Protein AF-A0A7K7WWW6-F1 (afdb_monomer_lite)

Sequence (94 aa):
MAEAAQGRVQEAVESMVQGLERERIRGMQGAMFRCSAQCCENSTASMQQVQQCIERCHAPLARAQAIVTGELEHFQDRLSRCTLHCNDKARDAL

Radius of gyration: 21.14 Å; chains: 1; bounding box: 52×17×56 Å

Secondary structure (DSSP, 8-state):
-HHHHHHHHHHHHHHHHHHHIIIIIHHHHHHHHHHHHHHHH-TTS-HHHHHHHHHHHHHHHHHHHHHHHHHHHHHHHHHHHHHHHHHHHHHHT-

Foldseek 3Di:
DLVVVVVVVVVVLVVVVVVCCVPPLVVLVVQLVVQLVVLVPPPPDDPVSSVVSSVVSCVVSVVVVVVSVVVSVVVSVVVVVVSVVVVVVVVVVD

InterPro domains:
  IPR008560 Protein of unknown function DUF842, eukaryotic [PF05811] (6-94)
  IPR008560 Protein of unknown function DUF842, eukaryotic [PTHR21096] (1-93)

Structure (mmCIF, N/CA/C/O backbone):
data_AF-A0A7K7WWW6-F1
#
_entry.id   AF-A0A7K7WWW6-F1
#
loop_
_atom_site.group_PDB
_atom_site.id
_atom_site.type_symbol
_atom_site.label_atom_id
_atom_site.label_alt_id
_atom_site.label_comp_id
_atom_site.label_asym_id
_atom_site.label_entity_id
_atom_site.label_seq_id
_atom_site.pdbx_PDB_ins_code
_atom_site.Cartn_x
_atom_site.Cartn_y
_atom_site.Cartn_z
_atom_site.occupancy
_atom_site.B_iso_or_equiv
_atom_site.auth_seq_id
_atom_site.auth_comp_id
_atom_site.auth_asym_id
_atom_site.auth_atom_id
_atom_site.pdbx_PDB_model_num
ATOM 1 N N . MET A 1 1 ? 20.688 10.986 -23.526 1.00 57.56 1 MET A N 1
ATOM 2 C CA . MET A 1 1 ? 19.629 10.107 -24.087 1.00 57.56 1 MET A CA 1
ATOM 3 C C . MET A 1 1 ? 19.060 9.142 -23.046 1.00 57.56 1 MET A C 1
ATOM 5 O O . MET A 1 1 ? 17.844 9.052 -22.965 1.00 57.56 1 MET A O 1
ATOM 9 N N . ALA A 1 2 ? 19.888 8.474 -22.229 1.00 64.19 2 ALA A N 1
ATOM 10 C CA . ALA A 1 2 ? 19.412 7.572 -21.170 1.00 64.19 2 ALA A CA 1
ATOM 11 C C . ALA A 1 2 ? 18.537 8.271 -20.104 1.00 64.19 2 ALA A C 1
ATOM 13 O O . ALA A 1 2 ? 17.450 7.789 -19.810 1.00 64.19 2 ALA A O 1
ATOM 14 N N . GLU A 1 3 ? 18.933 9.452 -19.616 1.00 65.06 3 GLU A N 1
ATOM 15 C CA . GLU A 1 3 ? 18.159 10.201 -18.604 1.00 65.06 3 GLU A CA 1
ATOM 16 C C . GLU A 1 3 ? 16.782 10.665 -19.110 1.00 65.06 3 GLU A C 1
ATOM 18 O O . GLU A 1 3 ? 15.788 10.589 -18.394 1.00 65.06 3 GLU A O 1
ATOM 23 N N . ALA A 1 4 ? 16.682 11.076 -20.379 1.00 71.44 4 ALA A N 1
ATOM 24 C CA . ALA A 1 4 ? 15.402 11.458 -20.982 1.00 71.44 4 ALA A CA 1
ATOM 25 C C . ALA A 1 4 ? 14.452 10.255 -21.149 1.00 71.44 4 ALA A C 1
ATOM 27 O O . ALA A 1 4 ? 13.236 10.397 -21.029 1.00 71.44 4 ALA A O 1
ATOM 28 N N . ALA A 1 5 ? 14.995 9.061 -21.412 1.00 70.12 5 ALA A N 1
ATOM 29 C CA . ALA A 1 5 ? 14.210 7.829 -21.438 1.00 70.12 5 ALA A CA 1
ATOM 30 C C . ALA A 1 5 ? 13.760 7.420 -20.025 1.00 70.12 5 ALA A C 1
ATOM 32 O O . ALA A 1 5 ? 12.618 7.003 -19.853 1.00 70.12 5 ALA A O 1
ATOM 33 N N . GLN A 1 6 ? 14.616 7.608 -19.017 1.00 72.88 6 GLN A N 1
ATOM 34 C CA . GLN A 1 6 ? 14.300 7.341 -17.614 1.00 72.88 6 GLN A CA 1
ATOM 35 C C . GLN A 1 6 ? 13.157 8.230 -17.102 1.00 72.88 6 GLN A C 1
ATOM 37 O O . GLN A 1 6 ? 12.200 7.710 -16.532 1.00 72.88 6 GLN A O 1
ATOM 42 N N . GLY A 1 7 ? 13.190 9.535 -17.399 1.00 81.25 7 GLY A N 1
ATOM 43 C CA . GLY A 1 7 ? 12.116 10.462 -17.023 1.00 81.25 7 GLY A CA 1
ATOM 44 C C . GLY A 1 7 ? 10.747 10.069 -17.592 1.00 81.25 7 GLY A C 1
ATOM 45 O O . GLY A 1 7 ? 9.756 10.065 -16.869 1.00 81.25 7 GLY A O 1
ATOM 46 N N . ARG A 1 8 ? 10.694 9.631 -18.859 1.00 83.44 8 ARG A N 1
ATOM 47 C CA . ARG A 1 8 ? 9.446 9.156 -19.491 1.00 83.44 8 ARG A CA 1
ATOM 48 C C . ARG A 1 8 ? 8.875 7.909 -18.825 1.00 83.44 8 ARG A C 1
ATOM 50 O O . ARG A 1 8 ? 7.658 7.765 -18.739 1.00 83.44 8 ARG A O 1
ATOM 57 N N . VAL A 1 9 ? 9.734 6.981 -18.400 1.00 82.06 9 VAL A N 1
ATOM 58 C CA . VAL A 1 9 ? 9.254 5.779 -17.709 1.00 82.06 9 VAL A CA 1
ATOM 59 C C . VAL A 1 9 ? 8.760 6.129 -16.313 1.00 82.06 9 VAL A C 1
ATOM 61 O O . VAL A 1 9 ? 7.730 5.611 -15.898 1.00 82.06 9 VAL A O 1
ATOM 64 N N . GLN A 1 10 ? 9.437 7.038 -15.618 1.00 82.12 10 GLN A N 1
ATOM 65 C CA . GLN A 1 10 ? 9.021 7.477 -14.291 1.00 82.12 10 GLN A CA 1
ATOM 66 C C . GLN A 1 10 ? 7.650 8.166 -14.322 1.00 82.12 10 GLN A C 1
ATOM 68 O O . GLN A 1 10 ? 6.775 7.804 -13.542 1.00 82.12 10 GLN A O 1
ATOM 73 N N . GLU A 1 11 ? 7.407 9.039 -15.301 1.00 88.62 11 GLU A N 1
ATOM 74 C CA . GLU A 1 11 ? 6.098 9.668 -15.517 1.00 88.62 11 GLU A CA 1
ATOM 75 C C . GLU A 1 11 ? 4.997 8.638 -15.836 1.00 88.62 11 GLU A C 1
ATOM 77 O O . GLU A 1 11 ? 3.891 8.696 -15.293 1.00 88.62 11 GLU A O 1
ATOM 82 N N . ALA A 1 12 ? 5.297 7.639 -16.676 1.00 88.44 12 ALA A N 1
ATOM 83 C CA . ALA A 1 12 ? 4.354 6.563 -16.983 1.00 88.44 12 ALA A CA 1
ATOM 84 C C . ALA A 1 12 ? 4.033 5.700 -15.749 1.00 88.44 12 ALA A C 1
ATOM 86 O O . ALA A 1 12 ? 2.878 5.321 -15.537 1.00 88.44 12 ALA A O 1
ATOM 87 N N . VAL A 1 13 ? 5.039 5.415 -14.917 1.00 86.56 13 VAL A N 1
ATOM 88 C CA . VAL A 1 13 ? 4.871 4.700 -13.647 1.00 86.56 13 VAL A CA 1
ATOM 89 C C . VAL A 1 13 ? 4.013 5.520 -12.686 1.00 86.56 13 VAL A C 1
ATOM 91 O O . VAL A 1 13 ? 3.054 4.987 -12.135 1.00 86.56 13 VAL A O 1
ATOM 94 N N . GLU A 1 14 ? 4.283 6.815 -12.524 1.00 87.88 14 GLU A N 1
ATOM 95 C CA . GLU A 1 14 ? 3.472 7.703 -11.683 1.00 87.88 14 GLU A CA 1
ATOM 96 C C . GLU A 1 14 ? 2.015 7.761 -12.150 1.00 87.88 14 GLU A C 1
ATOM 98 O O . GLU A 1 14 ? 1.099 7.642 -11.334 1.00 87.88 14 GLU A O 1
ATOM 103 N N . SER A 1 15 ? 1.781 7.869 -13.460 1.00 92.75 15 SER A N 1
ATOM 104 C CA . SER A 1 15 ? 0.435 7.845 -14.040 1.00 92.75 15 SER A CA 1
ATOM 105 C C . SER A 1 15 ? -0.298 6.534 -13.729 1.00 92.75 15 SER A C 1
ATOM 107 O O . SER A 1 15 ? -1.453 6.551 -13.293 1.00 92.75 15 SER A O 1
ATOM 109 N N . MET A 1 16 ? 0.388 5.396 -13.865 1.00 89.81 16 MET A N 1
ATOM 110 C CA . MET A 1 16 ? -0.156 4.081 -13.518 1.00 89.81 16 MET A CA 1
ATOM 111 C C . MET A 1 16 ? -0.511 3.989 -12.027 1.00 89.81 16 MET A C 1
ATOM 113 O O . MET A 1 16 ? -1.594 3.512 -11.681 1.00 89.81 16 MET A O 1
ATOM 117 N N . VAL A 1 17 ? 0.366 4.471 -11.140 1.00 88.38 17 VAL A N 1
ATOM 118 C CA . VAL A 1 17 ? 0.128 4.484 -9.687 1.00 88.38 17 VAL A CA 1
ATOM 119 C C . VAL A 1 17 ? -1.077 5.349 -9.337 1.00 88.38 17 VAL A C 1
ATOM 121 O O . VAL A 1 17 ? -1.925 4.930 -8.549 1.00 88.38 17 VAL A O 1
ATOM 124 N N . GLN A 1 18 ? -1.199 6.526 -9.949 1.00 90.62 18 GLN A N 1
ATOM 125 C CA . GLN A 1 18 ? -2.353 7.401 -9.754 1.00 90.62 18 GLN A CA 1
ATOM 126 C C . GLN A 1 18 ? -3.654 6.764 -10.263 1.00 90.62 18 GLN A C 1
ATOM 128 O O . GLN A 1 18 ? -4.695 6.908 -9.621 1.00 90.62 18 GLN A O 1
ATOM 133 N N . GLY A 1 19 ? -3.614 6.042 -11.386 1.00 92.69 19 GLY A N 1
ATOM 134 C CA . GLY A 1 19 ? -4.761 5.280 -11.889 1.00 92.69 19 GLY A CA 1
ATOM 135 C C . GLY A 1 19 ? -5.198 4.198 -10.902 1.00 92.69 19 GLY A C 1
ATOM 136 O O . GLY A 1 19 ? -6.360 4.147 -10.496 1.00 92.69 19 GLY A O 1
ATOM 137 N N . LEU A 1 20 ? -4.245 3.397 -10.425 1.00 90.12 20 LEU A N 1
ATOM 138 C CA . LEU A 1 20 ? -4.499 2.347 -9.442 1.00 90.12 20 LEU A CA 1
ATOM 139 C C . LEU A 1 20 ? -5.036 2.902 -8.115 1.00 90.12 20 LEU A C 1
ATOM 141 O O . LEU A 1 20 ? -5.930 2.304 -7.504 1.00 90.12 20 LEU A O 1
ATOM 145 N N . GLU A 1 21 ? -4.517 4.054 -7.679 1.00 90.19 21 GLU A N 1
ATOM 146 C CA . GLU A 1 21 ? -5.022 4.751 -6.501 1.00 90.19 21 GLU A CA 1
ATOM 147 C C . GLU A 1 21 ? -6.504 5.084 -6.666 1.00 90.19 21 GLU A C 1
ATOM 149 O O . GLU A 1 21 ? -7.321 4.682 -5.835 1.00 90.19 21 GLU A O 1
ATOM 154 N N . ARG A 1 22 ? -6.856 5.750 -7.769 1.00 92.50 22 ARG A N 1
ATOM 155 C CA . ARG A 1 22 ? -8.223 6.201 -8.055 1.00 92.50 22 ARG A CA 1
ATOM 156 C C . ARG A 1 22 ? -9.205 5.047 -8.188 1.00 92.50 22 ARG A C 1
ATOM 158 O O . ARG A 1 22 ? -10.307 5.124 -7.649 1.00 92.50 22 ARG A O 1
ATOM 165 N N . GLU A 1 23 ? -8.820 3.996 -8.903 1.00 90.19 23 GLU A N 1
ATOM 166 C CA . GLU A 1 23 ? -9.723 2.900 -9.258 1.00 90.19 23 GLU A CA 1
ATOM 167 C C . GLU A 1 23 ? -9.907 1.883 -8.131 1.00 90.19 23 GLU A C 1
ATOM 169 O O . GLU A 1 23 ? -10.984 1.302 -7.992 1.00 90.19 23 GLU A O 1
ATOM 174 N N . ARG A 1 24 ? -8.862 1.629 -7.331 1.00 90.00 24 ARG A N 1
ATOM 175 C CA . ARG A 1 24 ? -8.856 0.511 -6.373 1.00 90.00 24 ARG A CA 1
ATOM 176 C C . ARG A 1 24 ? -8.569 0.960 -4.950 1.00 90.00 24 ARG A C 1
ATOM 178 O O . ARG A 1 24 ? -9.365 0.662 -4.058 1.00 90.00 24 ARG A O 1
ATOM 185 N N . ILE A 1 25 ? -7.479 1.692 -4.721 1.00 91.94 25 ILE A N 1
ATOM 186 C CA . ILE A 1 25 ? -7.040 2.037 -3.357 1.00 91.94 25 ILE A CA 1
ATOM 187 C C . ILE A 1 25 ? -8.031 2.980 -2.676 1.00 91.94 25 ILE A C 1
ATOM 189 O O . ILE A 1 25 ? -8.377 2.758 -1.518 1.00 91.94 25 ILE A O 1
ATOM 193 N N . ARG A 1 26 ? -8.558 3.977 -3.387 1.00 94.12 26 ARG A N 1
ATOM 194 C CA . ARG A 1 26 ? -9.512 4.944 -2.834 1.00 94.12 26 ARG A CA 1
ATOM 195 C C . ARG A 1 26 ? -10.806 4.287 -2.358 1.00 94.12 26 ARG A C 1
ATOM 197 O O . ARG A 1 26 ? -11.312 4.599 -1.281 1.00 94.12 26 ARG A O 1
ATOM 204 N N . GLY A 1 27 ? -11.322 3.330 -3.130 1.00 95.06 27 GLY A N 1
ATOM 205 C CA . GLY A 1 27 ? -12.484 2.533 -2.736 1.00 95.06 27 GLY A CA 1
ATOM 206 C C . GLY A 1 27 ? -12.209 1.699 -1.482 1.00 95.06 27 GLY A C 1
ATOM 207 O O . GLY A 1 27 ? -13.027 1.672 -0.560 1.00 95.06 27 GLY A O 1
ATOM 208 N N . MET A 1 28 ? -11.027 1.079 -1.410 1.00 95.44 28 MET A N 1
ATOM 209 C CA . MET A 1 28 ? -10.586 0.326 -0.232 1.00 95.44 28 MET A CA 1
ATOM 210 C C . MET A 1 28 ? -10.414 1.219 1.001 1.00 95.44 28 MET A C 1
ATOM 212 O O . MET A 1 28 ? -10.850 0.833 2.081 1.00 95.44 28 MET A O 1
ATOM 216 N N . GLN A 1 29 ? -9.850 2.420 0.852 1.00 94.69 29 GLN A N 1
ATOM 217 C CA . GLN A 1 29 ? -9.754 3.415 1.924 1.00 94.69 29 GLN A CA 1
ATOM 218 C C . GLN A 1 29 ? -11.142 3.790 2.450 1.00 94.69 29 GLN A C 1
ATOM 220 O O . GLN A 1 29 ? -11.375 3.752 3.655 1.00 94.69 29 GLN A O 1
ATOM 225 N N . GLY A 1 30 ? -12.098 4.072 1.559 1.00 96.44 30 GLY A N 1
ATOM 226 C CA . GLY A 1 30 ? -13.473 4.380 1.958 1.00 96.44 30 GLY A CA 1
ATOM 227 C C . GLY A 1 30 ? -14.183 3.218 2.666 1.00 96.44 30 GLY A C 1
ATOM 228 O O . GLY A 1 30 ? -14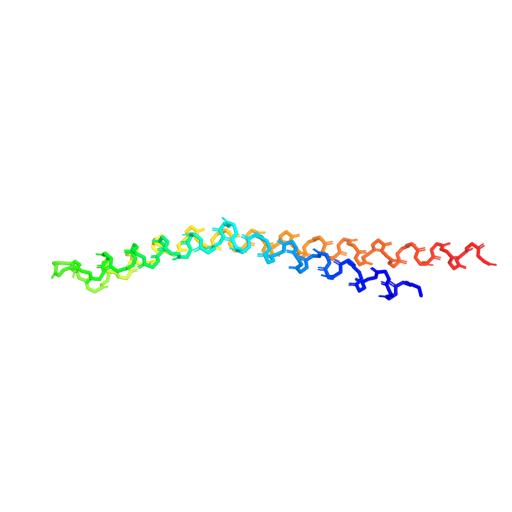.988 3.438 3.570 1.00 96.44 30 GLY A O 1
ATOM 229 N N . ALA A 1 31 ? -13.909 1.970 2.277 1.00 96.31 31 ALA A N 1
ATOM 230 C CA . ALA A 1 31 ? -14.410 0.791 2.986 1.00 96.31 31 ALA A CA 1
ATOM 231 C C . ALA A 1 31 ? -13.751 0.628 4.366 1.00 96.31 31 ALA A C 1
ATOM 233 O O . ALA A 1 31 ? -14.449 0.392 5.349 1.00 96.31 31 ALA A O 1
ATOM 234 N N . MET A 1 32 ? -12.432 0.820 4.443 1.00 97.56 32 MET A N 1
ATOM 235 C CA . MET A 1 32 ? -11.663 0.763 5.684 1.00 97.56 32 MET A CA 1
ATOM 236 C C . MET A 1 32 ? -12.173 1.793 6.697 1.00 97.56 32 MET A C 1
ATOM 238 O O . MET A 1 32 ? -12.510 1.411 7.812 1.00 97.56 32 MET A O 1
ATOM 242 N N . PHE A 1 33 ? -12.344 3.060 6.304 1.00 97.19 33 PHE A N 1
ATOM 243 C CA . PHE A 1 33 ? -12.825 4.097 7.222 1.00 97.19 33 PHE A CA 1
ATOM 244 C C . PHE A 1 33 ? -14.245 3.832 7.727 1.00 97.19 33 PHE A C 1
ATOM 246 O O . PHE A 1 33 ? -14.521 4.040 8.905 1.00 97.19 33 PHE A O 1
ATOM 253 N N . ARG A 1 34 ? -15.140 3.330 6.867 1.00 97.81 34 ARG A N 1
ATOM 254 C CA . ARG A 1 34 ? -16.496 2.940 7.287 1.00 97.81 34 ARG A CA 1
ATOM 255 C C . ARG A 1 34 ? -16.481 1.764 8.261 1.00 97.81 34 ARG A C 1
ATOM 257 O O . ARG A 1 34 ? -17.207 1.796 9.246 1.00 97.81 34 ARG A O 1
ATOM 264 N N . CYS A 1 35 ? -15.634 0.767 8.015 1.00 97.62 35 CYS A N 1
ATOM 265 C CA . CYS A 1 35 ? -15.423 -0.356 8.928 1.00 97.62 35 CYS A CA 1
ATOM 266 C C . CYS A 1 35 ? -14.903 0.131 10.291 1.00 97.62 35 CYS A C 1
ATOM 268 O O . CYS A 1 35 ? -15.470 -0.213 11.324 1.00 97.62 35 CYS A O 1
ATOM 270 N N . SER A 1 36 ? -13.898 1.012 10.300 1.00 96.62 36 SER A N 1
ATOM 271 C CA . SER A 1 36 ? -13.354 1.592 11.532 1.00 96.62 36 SER A CA 1
ATOM 272 C C . SER A 1 36 ? -14.392 2.425 12.293 1.00 96.62 36 SER A C 1
ATOM 274 O O . SER A 1 36 ? -14.461 2.333 13.515 1.00 96.62 36 SER A O 1
ATOM 276 N N . ALA A 1 37 ? -15.244 3.185 11.595 1.00 96.94 37 ALA A N 1
ATOM 277 C CA . ALA A 1 37 ? -16.349 3.912 12.222 1.00 96.94 37 ALA A CA 1
ATOM 278 C C . ALA A 1 37 ? -17.340 2.960 12.914 1.00 96.94 37 ALA A C 1
ATOM 280 O O . ALA A 1 37 ? -17.652 3.157 14.085 1.00 96.94 37 ALA A O 1
ATOM 281 N N . GLN A 1 38 ? -17.740 1.872 12.246 1.00 96.62 38 GLN A N 1
ATOM 282 C CA . GLN A 1 38 ? -18.605 0.840 12.834 1.00 96.62 38 GLN A CA 1
ATOM 283 C C . GLN A 1 38 ? -17.967 0.166 14.059 1.00 96.62 38 GLN A C 1
ATOM 285 O O . GLN A 1 38 ? -18.662 -0.135 15.029 1.00 96.62 38 GLN A O 1
ATOM 290 N N . CYS A 1 39 ? -16.644 -0.045 14.056 1.00 96.44 39 CYS A N 1
ATOM 291 C CA . CYS A 1 39 ? -15.930 -0.538 15.236 1.00 96.44 39 CYS A CA 1
ATOM 292 C C . CYS A 1 39 ? -16.057 0.434 16.423 1.00 96.44 39 CYS A C 1
ATOM 294 O O . CYS A 1 39 ? -16.251 -0.010 17.553 1.00 96.44 39 CYS A O 1
ATOM 296 N N . CYS A 1 40 ? -15.961 1.745 16.175 1.00 94.62 40 CYS A N 1
ATOM 297 C CA . CYS A 1 40 ? -16.057 2.787 17.204 1.00 94.62 40 CYS A CA 1
ATOM 298 C C . CYS A 1 40 ? -17.484 3.005 17.728 1.00 94.62 40 CYS A C 1
ATOM 300 O O . CYS A 1 40 ? -17.655 3.433 18.866 1.00 94.62 40 CYS A O 1
ATOM 302 N N . GLU A 1 41 ? -18.504 2.716 16.921 1.00 95.62 41 GLU A N 1
ATOM 303 C CA . GLU A 1 41 ? -19.916 2.807 17.317 1.00 95.62 41 GLU A CA 1
ATOM 304 C C . GLU A 1 41 ? -20.329 1.702 18.305 1.00 95.62 41 GLU A C 1
ATOM 306 O O . GLU A 1 41 ? -21.362 1.814 18.968 1.00 95.62 41 GLU A O 1
ATOM 311 N N . ASN A 1 42 ? -19.529 0.640 18.447 1.00 92.69 42 ASN A N 1
ATOM 312 C CA . ASN A 1 42 ? -19.813 -0.437 19.386 1.00 92.69 42 ASN A CA 1
ATOM 313 C C . ASN A 1 42 ? -19.520 -0.021 20.838 1.00 92.69 42 ASN A C 1
ATOM 315 O O . ASN A 1 42 ? -18.451 -0.286 21.386 1.00 92.69 42 ASN A O 1
ATOM 319 N N . SER A 1 43 ? -20.527 0.556 21.490 1.00 89.69 43 SER A N 1
ATOM 320 C CA . SER A 1 43 ? -20.480 1.006 22.885 1.00 89.69 43 SER A CA 1
ATOM 321 C C . SER A 1 43 ? -20.383 -0.117 23.927 1.00 89.69 43 SER A C 1
ATOM 323 O O . SER A 1 43 ? -20.206 0.165 25.109 1.00 89.69 43 SER A O 1
ATOM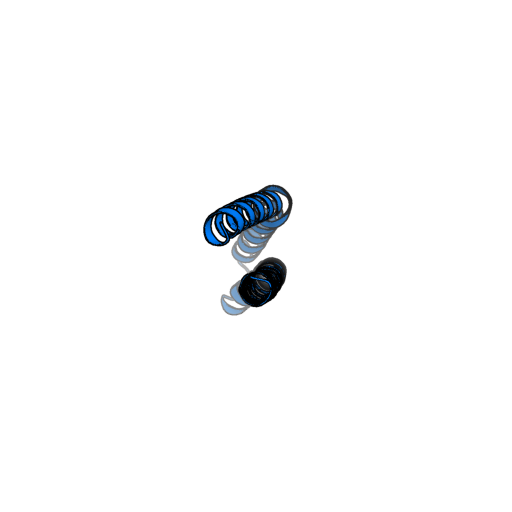 325 N N . THR A 1 44 ? -20.525 -1.383 23.521 1.00 93.12 44 THR A N 1
ATOM 326 C CA . THR A 1 44 ? -20.425 -2.549 24.420 1.00 93.12 44 THR A CA 1
ATOM 327 C C . THR A 1 44 ? -19.048 -3.207 24.400 1.00 93.12 44 THR A C 1
ATOM 329 O O . THR A 1 44 ? -18.716 -3.971 25.307 1.00 93.12 44 THR A O 1
ATOM 332 N N . ALA A 1 45 ? -18.243 -2.919 23.377 1.00 91.12 45 ALA A N 1
ATOM 333 C CA . ALA A 1 45 ? -16.905 -3.463 23.233 1.00 91.12 45 ALA A CA 1
ATOM 334 C C . ALA A 1 45 ? -15.908 -2.730 24.139 1.00 91.12 45 ALA A C 1
ATOM 336 O O . ALA A 1 45 ? -15.982 -1.519 24.347 1.00 91.12 45 ALA A O 1
ATOM 337 N N . SER A 1 46 ? -14.925 -3.465 24.657 1.00 95.25 46 SER A N 1
ATOM 338 C CA . SER A 1 46 ? -13.796 -2.864 25.361 1.00 95.25 46 SER A CA 1
ATOM 339 C C . SER A 1 46 ? -12.894 -2.096 24.392 1.00 95.25 46 SER A C 1
ATOM 341 O O . SER A 1 46 ? -12.843 -2.381 23.193 1.00 95.25 46 SER A O 1
ATOM 343 N N . MET A 1 47 ? -12.094 -1.168 24.919 1.00 93.31 47 MET A N 1
ATOM 344 C CA . MET A 1 47 ? -11.129 -0.409 24.111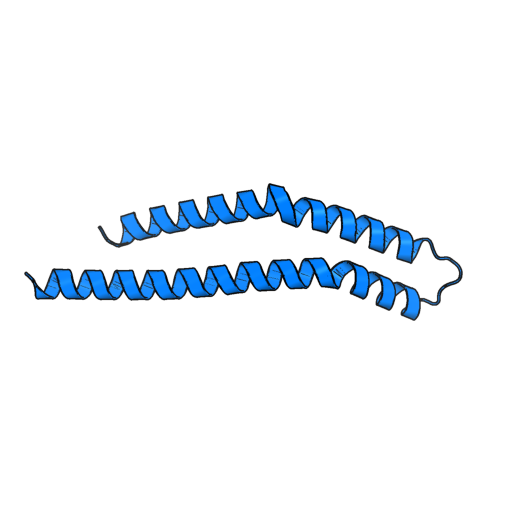 1.00 93.31 47 MET A CA 1
ATOM 345 C C . MET A 1 47 ? -10.187 -1.313 23.298 1.00 93.31 47 MET A C 1
ATOM 347 O O . MET A 1 47 ? -9.885 -1.016 22.144 1.00 93.31 47 MET A O 1
ATOM 351 N N . GLN A 1 48 ? -9.743 -2.435 23.877 1.00 95.44 48 GLN A N 1
ATOM 352 C CA . GLN A 1 48 ? -8.875 -3.393 23.185 1.00 95.44 48 GLN A CA 1
ATOM 353 C C . GLN A 1 48 ? -9.596 -4.090 22.026 1.00 95.44 48 GLN A C 1
ATOM 355 O O . GLN A 1 48 ? -9.006 -4.291 20.967 1.00 95.44 48 GLN A O 1
ATOM 360 N N . GLN A 1 49 ? -10.876 -4.429 22.203 1.00 95.94 49 GLN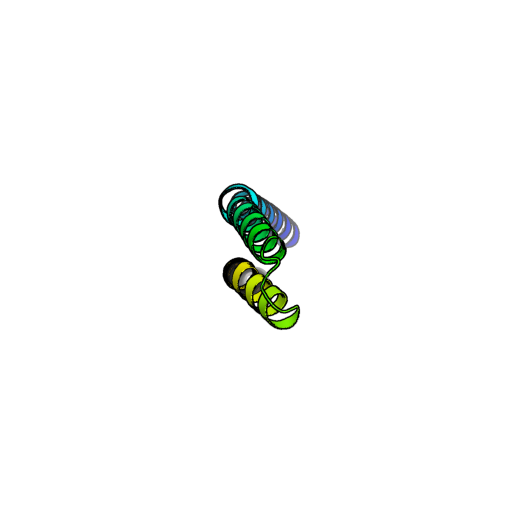 A N 1
ATOM 361 C CA . GLN A 1 49 ? -11.683 -5.046 21.150 1.00 95.94 49 GLN A CA 1
ATOM 362 C C . GLN A 1 49 ? -11.918 -4.079 19.988 1.00 95.94 49 GLN A C 1
ATOM 364 O O . GLN A 1 49 ? -11.809 -4.485 18.830 1.00 95.94 49 GLN A O 1
ATOM 369 N N . VAL A 1 50 ? -12.177 -2.802 20.284 1.00 96.31 50 VAL A N 1
ATOM 370 C CA . VAL A 1 50 ? -12.319 -1.760 19.259 1.00 96.31 50 VAL A CA 1
ATOM 371 C C . VAL A 1 50 ? -11.022 -1.606 18.468 1.00 96.31 50 VAL A C 1
ATOM 373 O O . VAL A 1 50 ? -11.067 -1.612 17.239 1.00 96.31 50 VAL A O 1
ATOM 376 N N . GLN A 1 51 ? -9.860 -1.562 19.128 1.00 95.38 51 GLN A N 1
ATOM 377 C CA . GLN A 1 51 ? -8.599 -1.448 18.389 1.00 95.38 51 GLN A CA 1
ATOM 378 C C . GLN A 1 51 ? -8.288 -2.667 17.531 1.00 95.38 51 GLN A C 1
ATOM 380 O O . GLN A 1 51 ? -7.921 -2.524 16.367 1.00 95.38 51 GLN A O 1
ATOM 385 N N . GLN A 1 52 ? -8.530 -3.870 18.045 1.00 97.06 52 GLN A N 1
ATOM 386 C CA . GLN A 1 52 ? -8.341 -5.077 17.250 1.00 97.06 52 GLN A CA 1
ATOM 387 C C . GLN A 1 52 ? -9.310 -5.141 16.052 1.00 97.06 52 GLN A C 1
ATOM 389 O O . GLN A 1 52 ? -8.973 -5.696 15.006 1.00 97.06 52 GLN A O 1
ATOM 394 N N . CYS A 1 53 ? -10.510 -4.566 16.176 1.00 97.06 53 CYS A N 1
ATOM 395 C CA . CYS A 1 53 ? -11.456 -4.405 15.071 1.00 97.06 53 CYS A CA 1
ATOM 396 C C . CYS A 1 53 ? -10.910 -3.440 14.004 1.00 97.06 53 CYS A C 1
ATOM 398 O O . CYS A 1 53 ? -10.864 -3.798 12.827 1.00 97.06 53 CYS A O 1
ATOM 400 N N . ILE A 1 54 ? -10.405 -2.272 14.414 1.00 96.38 54 ILE A N 1
ATOM 401 C CA . ILE A 1 54 ? -9.806 -1.272 13.515 1.00 96.38 54 ILE A CA 1
ATOM 402 C C . ILE A 1 54 ? -8.591 -1.852 12.776 1.00 96.38 54 ILE A C 1
ATOM 404 O O . ILE A 1 54 ? -8.494 -1.731 11.554 1.00 96.38 54 ILE A O 1
ATOM 408 N N . GLU A 1 55 ? -7.699 -2.564 13.467 1.00 96.75 55 GLU A N 1
ATOM 409 C CA . GLU A 1 55 ? -6.547 -3.226 12.837 1.00 96.75 55 GLU A CA 1
ATOM 410 C C . GLU A 1 55 ? -6.976 -4.209 11.738 1.00 96.75 55 GLU A C 1
ATOM 412 O O . GLU A 1 55 ? -6.388 -4.245 10.652 1.00 96.75 55 GLU A O 1
ATOM 417 N N . ARG A 1 56 ? -8.052 -4.971 11.973 1.00 96.88 56 ARG A N 1
ATOM 418 C CA . ARG A 1 56 ? -8.623 -5.876 10.964 1.00 96.88 56 ARG A CA 1
ATOM 419 C C . ARG A 1 56 ? -9.199 -5.115 9.773 1.00 96.88 56 ARG A C 1
ATOM 421 O O . ARG A 1 56 ? -9.028 -5.577 8.648 1.00 96.88 56 ARG A O 1
ATOM 428 N N . CYS A 1 57 ? -9.830 -3.960 9.991 1.00 96.75 57 CYS A N 1
ATOM 429 C CA . CYS A 1 57 ? -10.315 -3.093 8.913 1.00 96.75 57 CYS A CA 1
ATOM 430 C C . CYS A 1 57 ? -9.164 -2.536 8.054 1.00 96.75 57 CYS A C 1
ATOM 432 O O . CYS A 1 57 ? -9.317 -2.371 6.844 1.00 96.75 57 CYS A O 1
ATOM 434 N N . HIS A 1 58 ? -8.002 -2.266 8.658 1.00 96.19 58 HIS A N 1
ATOM 435 C CA . HIS A 1 58 ? -6.831 -1.719 7.967 1.00 96.19 58 HIS A CA 1
ATOM 436 C C . HIS A 1 58 ? -6.025 -2.785 7.210 1.00 96.19 58 HIS A C 1
ATOM 438 O O . HIS A 1 58 ? -5.418 -2.482 6.179 1.00 96.19 58 HIS A O 1
ATOM 444 N N . ALA A 1 59 ? -6.031 -4.036 7.681 1.00 96.31 59 ALA A N 1
ATOM 445 C CA . ALA A 1 59 ? -5.195 -5.104 7.135 1.00 96.31 59 ALA A CA 1
ATOM 446 C C . ALA A 1 59 ? -5.333 -5.326 5.609 1.00 96.31 59 ALA A C 1
ATOM 448 O O . ALA A 1 59 ? -4.300 -5.471 4.952 1.00 96.31 59 ALA A O 1
ATOM 449 N N . PRO A 1 60 ? -6.535 -5.331 4.995 1.00 95.00 60 PRO A N 1
ATOM 450 C CA . PRO A 1 60 ? -6.668 -5.507 3.548 1.00 95.00 60 PRO A CA 1
ATOM 451 C C . PRO A 1 60 ? -6.028 -4.370 2.748 1.00 95.00 60 PRO A C 1
ATOM 453 O O . PRO A 1 60 ? -5.351 -4.624 1.752 1.00 95.00 60 PRO A O 1
ATOM 456 N N . LEU A 1 61 ? -6.215 -3.125 3.196 1.00 94.88 61 LEU A N 1
ATOM 457 C CA . LEU A 1 61 ? -5.629 -1.948 2.558 1.00 94.88 61 LEU A CA 1
ATOM 458 C C . LEU A 1 61 ? -4.103 -1.971 2.671 1.00 94.88 61 LEU A C 1
ATOM 460 O O . LEU A 1 61 ? -3.422 -1.799 1.664 1.00 94.88 61 LEU A O 1
ATOM 464 N N . ALA A 1 62 ? -3.579 -2.253 3.866 1.00 94.31 62 ALA A N 1
ATOM 465 C CA . ALA A 1 62 ? -2.142 -2.340 4.101 1.00 94.31 62 ALA A CA 1
ATOM 466 C C . ALA A 1 62 ? -1.483 -3.421 3.226 1.00 94.31 62 ALA A C 1
ATOM 468 O O . ALA A 1 62 ? -0.436 -3.179 2.633 1.00 94.31 62 ALA A O 1
ATOM 469 N N . ARG A 1 63 ? -2.121 -4.592 3.077 1.00 94.38 63 ARG A N 1
ATOM 470 C CA . ARG A 1 63 ? -1.634 -5.659 2.182 1.00 94.38 63 ARG A CA 1
ATOM 471 C C . ARG A 1 63 ? -1.607 -5.216 0.724 1.00 94.38 63 ARG A C 1
ATOM 473 O O . ARG A 1 63 ? -0.612 -5.445 0.046 1.00 94.38 63 ARG A O 1
ATOM 480 N N . ALA A 1 64 ? -2.679 -4.585 0.245 1.00 91.25 64 ALA A N 1
ATOM 481 C CA . ALA A 1 64 ? -2.736 -4.096 -1.129 1.00 91.25 64 ALA A CA 1
ATOM 482 C C . ALA A 1 64 ? -1.663 -3.030 -1.394 1.00 91.25 64 ALA A C 1
ATOM 484 O O . ALA A 1 64 ? -0.953 -3.122 -2.389 1.00 91.25 64 ALA A O 1
ATOM 485 N N . GLN A 1 65 ? -1.495 -2.068 -0.483 1.00 89.88 65 GLN A N 1
ATOM 486 C CA . GLN A 1 65 ? -0.444 -1.054 -0.581 1.00 89.88 65 GLN A CA 1
ATOM 487 C C . GLN A 1 65 ? 0.955 -1.679 -0.582 1.00 89.88 65 GLN A C 1
ATOM 489 O O . GLN A 1 65 ? 1.767 -1.320 -1.426 1.00 89.88 65 GLN A O 1
ATOM 494 N N . ALA A 1 66 ? 1.220 -2.650 0.297 1.00 92.75 66 ALA A N 1
ATOM 495 C CA . ALA A 1 66 ? 2.511 -3.335 0.354 1.00 92.75 66 ALA A CA 1
ATOM 496 C C . ALA A 1 66 ? 2.841 -4.084 -0.947 1.00 92.75 66 ALA A C 1
ATOM 498 O O . ALA A 1 66 ? 3.968 -3.994 -1.425 1.00 92.75 66 ALA A O 1
ATOM 499 N N . ILE A 1 67 ? 1.862 -4.780 -1.543 1.00 91.38 67 ILE A N 1
ATOM 500 C CA . ILE A 1 67 ? 2.042 -5.453 -2.840 1.00 91.38 67 ILE A CA 1
ATOM 501 C C . ILE A 1 67 ? 2.389 -4.427 -3.919 1.00 91.38 67 ILE A C 1
ATOM 503 O O . ILE A 1 67 ? 3.367 -4.596 -4.636 1.00 91.38 67 ILE A O 1
ATOM 507 N N . VAL A 1 68 ? 1.611 -3.349 -4.020 1.00 89.44 68 VAL A N 1
ATOM 508 C CA . VAL A 1 68 ? 1.814 -2.325 -5.051 1.00 89.44 68 VAL A CA 1
ATOM 509 C C . VAL A 1 68 ? 3.190 -1.682 -4.924 1.00 89.44 68 VAL A C 1
ATOM 511 O O . VAL A 1 68 ? 3.914 -1.611 -5.913 1.00 89.44 68 VAL A O 1
ATOM 514 N N . THR A 1 69 ? 3.573 -1.255 -3.721 1.00 88.88 69 THR A N 1
ATOM 515 C CA . THR A 1 69 ? 4.889 -0.657 -3.482 1.00 88.88 69 THR A CA 1
ATOM 516 C C . THR A 1 69 ? 6.013 -1.637 -3.811 1.00 88.88 69 THR A C 1
ATOM 518 O O . THR A 1 69 ? 6.923 -1.270 -4.549 1.00 88.88 69 THR A O 1
ATOM 521 N N . GLY A 1 70 ? 5.923 -2.890 -3.354 1.00 92.38 70 GLY A N 1
ATOM 522 C CA . GLY A 1 70 ?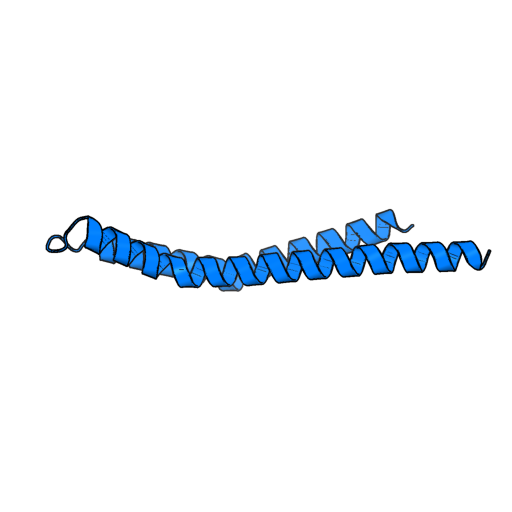 6.957 -3.895 -3.614 1.00 92.38 70 GLY A CA 1
ATOM 523 C C . GLY A 1 70 ? 7.131 -4.214 -5.103 1.00 92.38 70 GLY A C 1
ATOM 524 O O . GLY A 1 70 ? 8.256 -4.280 -5.597 1.00 92.38 70 GLY A O 1
ATOM 525 N N . GLU A 1 71 ? 6.032 -4.349 -5.849 1.00 91.25 71 GLU A N 1
ATOM 526 C CA . GLU A 1 71 ? 6.086 -4.586 -7.299 1.00 91.25 71 GLU A CA 1
ATOM 527 C C . GLU A 1 71 ? 6.673 -3.387 -8.056 1.00 91.25 71 GLU A C 1
ATOM 529 O O . GLU A 1 71 ? 7.459 -3.561 -8.989 1.00 91.25 71 GLU A O 1
ATOM 534 N N . LEU A 1 72 ? 6.339 -2.160 -7.644 1.00 88.62 72 LEU A N 1
ATOM 535 C CA . LEU A 1 72 ? 6.885 -0.937 -8.237 1.00 88.62 72 LEU A CA 1
ATOM 536 C C . LEU A 1 72 ? 8.380 -0.776 -7.971 1.00 88.62 72 LEU A C 1
ATOM 538 O O . LEU A 1 72 ? 9.122 -0.383 -8.870 1.00 88.62 72 LEU A O 1
ATOM 542 N N . GLU A 1 73 ? 8.832 -1.063 -6.753 1.00 89.81 73 GLU A N 1
ATOM 543 C CA . GLU A 1 73 ? 10.254 -1.048 -6.399 1.00 89.81 73 GLU A CA 1
ATOM 544 C C . GLU A 1 73 ? 11.025 -2.076 -7.230 1.00 89.81 73 GLU A C 1
ATOM 546 O O . GLU A 1 73 ? 12.029 -1.743 -7.864 1.00 89.81 73 GLU A O 1
ATOM 551 N N . HIS A 1 74 ? 10.513 -3.306 -7.314 1.00 92.06 74 HIS A N 1
ATOM 552 C CA . HIS A 1 74 ? 11.124 -4.364 -8.111 1.00 92.06 74 HIS A CA 1
ATOM 553 C C . HIS A 1 74 ? 11.149 -4.026 -9.611 1.00 92.06 74 HIS A C 1
ATOM 555 O O . HIS A 1 74 ? 12.142 -4.278 -10.300 1.00 92.06 74 HIS A O 1
ATOM 561 N N . PHE A 1 75 ? 10.083 -3.415 -10.133 1.00 87.88 75 PHE A N 1
ATOM 562 C CA . PHE A 1 75 ? 10.036 -2.945 -11.514 1.00 87.88 75 PHE A CA 1
ATOM 563 C C . PHE A 1 75 ? 11.086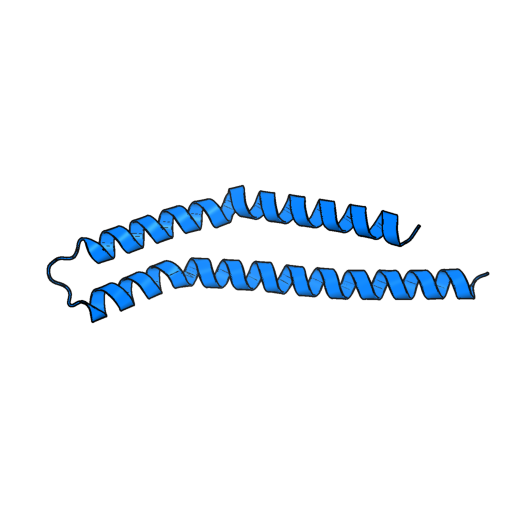 -1.857 -11.787 1.00 87.88 75 PHE A C 1
ATOM 565 O O . PHE A 1 75 ? 11.821 -1.948 -12.774 1.00 87.88 75 PHE A O 1
ATOM 572 N N . GLN A 1 76 ? 11.198 -0.861 -10.902 1.00 85.19 76 GLN A N 1
ATOM 573 C CA . GLN A 1 76 ? 12.160 0.237 -11.038 1.00 85.19 76 GLN A CA 1
ATOM 574 C C . GLN A 1 76 ? 13.617 -0.238 -10.942 1.00 85.19 76 GLN A C 1
ATOM 576 O O . GLN A 1 76 ? 14.450 0.209 -11.737 1.00 85.19 76 GLN A O 1
ATOM 581 N N . ASP A 1 77 ? 13.934 -1.171 -10.038 1.00 89.94 77 ASP A N 1
ATOM 582 C CA . ASP A 1 77 ? 15.276 -1.766 -9.939 1.00 89.94 77 ASP A CA 1
ATOM 583 C C . ASP A 1 77 ? 15.653 -2.493 -11.241 1.00 89.94 77 ASP A C 1
ATOM 585 O O . ASP A 1 77 ? 16.699 -2.218 -11.840 1.00 89.94 77 ASP A O 1
ATOM 589 N N . ARG A 1 78 ? 14.762 -3.352 -11.755 1.00 88.62 78 ARG A N 1
ATOM 590 C CA . ARG A 1 78 ? 14.996 -4.085 -13.010 1.00 88.62 78 ARG A CA 1
ATOM 591 C C . ARG A 1 78 ? 15.180 -3.158 -14.204 1.00 88.62 78 ARG A C 1
ATOM 593 O O . ARG A 1 78 ? 16.064 -3.392 -15.032 1.00 88.62 78 ARG A O 1
ATOM 600 N N . LEU A 1 79 ? 14.360 -2.116 -14.302 1.00 86.06 79 LEU A N 1
ATOM 601 C CA . LEU A 1 79 ? 14.460 -1.126 -15.367 1.00 86.06 79 LEU A CA 1
ATOM 602 C C . LEU A 1 79 ? 15.790 -0.366 -15.307 1.00 86.06 79 LEU A C 1
ATOM 604 O O . LEU A 1 79 ? 16.443 -0.192 -16.339 1.00 86.06 79 LEU A O 1
ATOM 608 N N . SER A 1 80 ? 16.202 0.055 -14.111 1.00 85.50 80 SER A N 1
ATOM 609 C CA . SER A 1 80 ? 17.453 0.790 -13.903 1.00 85.50 80 SER A CA 1
ATOM 610 C C . SER A 1 80 ? 18.655 -0.054 -14.332 1.00 85.50 80 SER A C 1
ATOM 612 O O . SER A 1 80 ? 19.486 0.403 -15.118 1.00 85.50 80 SER A O 1
ATOM 614 N N . ARG A 1 81 ? 18.694 -1.331 -13.924 1.00 88.06 81 ARG A N 1
ATOM 615 C CA . ARG A 1 81 ? 19.735 -2.285 -14.348 1.00 88.06 81 ARG A CA 1
ATOM 616 C C . ARG A 1 81 ? 19.750 -2.500 -15.860 1.00 88.06 81 ARG A C 1
ATOM 618 O O . ARG A 1 81 ? 20.817 -2.511 -16.465 1.00 88.06 81 ARG A O 1
ATOM 625 N N . CYS A 1 82 ? 18.579 -2.657 -16.479 1.00 87.31 82 CYS A N 1
ATOM 626 C CA . CYS A 1 82 ? 18.465 -2.837 -17.927 1.00 87.31 82 CYS A CA 1
ATOM 627 C C . CYS A 1 82 ? 18.974 -1.608 -18.694 1.00 87.31 82 CYS A C 1
ATOM 629 O O . CYS A 1 82 ? 19.678 -1.742 -19.693 1.00 87.31 82 CYS A O 1
ATOM 631 N N . THR A 1 83 ? 18.657 -0.411 -18.198 1.00 85.06 83 THR A N 1
ATOM 632 C CA . THR A 1 83 ? 19.085 0.857 -18.800 1.00 85.06 83 THR A CA 1
ATOM 633 C C . THR A 1 83 ? 20.602 1.013 -18.746 1.00 85.06 83 THR A C 1
ATOM 635 O O . THR A 1 83 ? 21.203 1.357 -19.763 1.00 85.06 83 THR A O 1
ATOM 638 N N . LEU A 1 84 ? 21.220 0.700 -17.602 1.00 85.81 84 LEU A N 1
ATOM 639 C CA . LEU A 1 84 ? 22.679 0.695 -17.451 1.00 85.81 84 LEU A CA 1
ATOM 640 C C . LEU A 1 84 ? 23.331 -0.303 -18.414 1.00 85.81 84 LEU A C 1
ATOM 642 O O . LEU A 1 84 ? 24.171 0.085 -19.216 1.00 85.81 84 LEU A O 1
ATOM 646 N N . HIS A 1 85 ? 22.851 -1.550 -18.435 1.00 87.81 85 HIS A N 1
ATOM 647 C CA . HIS A 1 85 ? 23.377 -2.590 -19.329 1.00 87.81 85 HIS A CA 1
ATOM 648 C C . HIS A 1 85 ? 23.249 -2.233 -20.815 1.00 87.81 85 HIS A C 1
ATOM 650 O O . HIS A 1 85 ? 24.124 -2.530 -21.625 1.00 87.81 85 HIS A O 1
ATOM 656 N N . CYS A 1 86 ? 22.138 -1.601 -21.196 1.00 86.38 86 CYS A N 1
ATOM 657 C CA . CYS A 1 86 ? 21.931 -1.115 -22.555 1.00 86.38 86 CYS A CA 1
ATOM 658 C C . CYS A 1 86 ? 22.912 0.013 -22.900 1.00 86.38 86 CYS A C 1
ATOM 660 O O . CYS A 1 86 ? 23.461 0.035 -24.002 1.00 86.38 86 CYS A O 1
ATOM 662 N N . ASN A 1 87 ? 23.157 0.928 -21.956 1.00 85.56 87 ASN A N 1
ATOM 663 C CA . ASN A 1 87 ? 24.117 2.009 -22.136 1.00 85.56 87 ASN A CA 1
ATOM 664 C C . ASN A 1 87 ? 25.541 1.476 -22.315 1.00 85.56 87 ASN A C 1
ATOM 666 O O . ASN A 1 87 ? 26.202 1.875 -23.269 1.00 85.56 87 ASN A O 1
ATOM 670 N N . ASP A 1 88 ? 25.968 0.541 -21.465 1.00 88.88 88 ASP A N 1
ATOM 671 C CA . ASP A 1 88 ? 27.296 -0.073 -21.539 1.00 88.88 88 ASP A CA 1
ATOM 672 C C . ASP A 1 88 ? 27.502 -0.760 -22.893 1.00 88.88 88 ASP A C 1
ATOM 674 O O . ASP A 1 88 ? 28.439 -0.436 -23.616 1.00 88.88 88 ASP A O 1
ATOM 678 N N . LYS A 1 89 ? 26.543 -1.587 -23.331 1.00 89.06 89 LYS A N 1
ATOM 679 C CA . LYS A 1 89 ? 26.589 -2.219 -24.661 1.00 89.06 89 LYS A CA 1
ATOM 680 C C . LYS A 1 89 ? 26.667 -1.225 -25.816 1.00 89.06 89 LYS A C 1
ATOM 682 O O . LYS A 1 89 ? 27.337 -1.496 -26.806 1.00 89.06 89 LYS A O 1
ATOM 687 N N . ALA A 1 90 ? 25.944 -0.110 -25.729 1.00 86.88 90 ALA A N 1
ATOM 688 C CA . ALA A 1 90 ? 25.979 0.918 -26.764 1.00 86.88 90 ALA A CA 1
ATOM 689 C C . ALA A 1 90 ? 27.334 1.639 -26.803 1.00 86.88 90 ALA A C 1
ATOM 691 O O . ALA A 1 90 ? 27.775 2.031 -27.879 1.00 86.88 90 ALA A O 1
ATOM 692 N N . ARG A 1 91 ? 27.988 1.805 -25.646 1.00 86.38 91 ARG A N 1
ATOM 693 C CA . ARG A 1 91 ? 29.333 2.384 -25.544 1.00 86.38 91 ARG A CA 1
ATOM 694 C C . ARG A 1 91 ? 30.415 1.425 -26.026 1.00 86.38 91 ARG A C 1
ATOM 696 O O . ARG A 1 91 ? 31.332 1.885 -26.685 1.00 86.38 91 ARG A O 1
ATOM 703 N N . ASP A 1 92 ? 30.285 0.133 -25.743 1.00 89.31 92 ASP A N 1
ATOM 704 C CA . ASP A 1 92 ? 31.236 -0.899 -26.183 1.00 89.31 92 ASP A CA 1
ATOM 705 C C . ASP A 1 92 ? 31.169 -1.172 -27.697 1.00 89.31 92 ASP A C 1
ATOM 707 O O . ASP A 1 92 ? 32.100 -1.729 -28.276 1.00 89.31 92 ASP A O 1
ATOM 711 N N . ALA A 1 93 ? 30.055 -0.816 -28.343 1.00 83.25 93 ALA A N 1
ATOM 712 C CA . ALA A 1 93 ? 29.850 -0.948 -29.786 1.00 83.25 93 ALA A CA 1
ATOM 713 C C . ALA A 1 93 ? 30.323 0.275 -30.605 1.00 83.25 93 ALA A C 1
ATOM 715 O O . ALA A 1 93 ? 30.187 0.257 -31.832 1.00 83.25 93 ALA A O 1
ATOM 716 N N . LEU A 1 94 ? 30.830 1.322 -29.941 1.00 65.62 94 LEU A N 1
ATOM 717 C CA . LEU A 1 94 ? 31.435 2.524 -30.534 1.00 65.62 94 LEU A CA 1
ATOM 718 C C . LEU A 1 94 ? 32.962 2.409 -30.553 1.00 65.62 94 LEU A C 1
ATOM 720 O O . LEU A 1 94 ? 33.549 2.856 -31.564 1.00 65.62 94 LEU A O 1
#

pLDDT: mean 89.64, std 7.83, range [57.56, 97.81]

Organism: NCBI:txid2585813